Protein AF-A0A3D4B8V2-F1 (afdb_monomer_lite)

Foldseek 3Di:
DDDPVRLLVVLVLVLLLLVLVLVVVLVVLVVCCVVDDCPDPVVVVSVVVNVVSVVVSVVVNVVSLVVSVVVCVVVVHPSDRDDDDPLLVVQQFKAKAFDDLDPDVDVVSVVLCDLLVDDDQDPQLDDDPLLVQLVVPRHRPDGLNRSQSNSCSPPNHDDSVSSVSRSVSCVVSVGIDMDTDD

Secondary structure (DSSP, 8-state):
---HHHHHHHHHHHHHHHHHHHHHHHHHHHHHGGGS-TTSHHHHHHHHHHHHHHHHHHHHHHHHHHHHHHHHHHTT---PPPPPPHHHHHHHTEEEEE-------SHHHHHHHHHHHSS--PPPSS-HHHHHHHHHT-SSSS-HHHHHHHHHHHHS---HHHHHHHHHHHHHTTSEEEEEP-

Radius of gyration: 20.95 Å; chains: 1; bounding box: 64×30×55 Å

Sequence (182 aa):
MASTADIGLRYKEAKLFISEYYQREQRNLNSLQALVDPRSSEARQLNDITKELMKRSSYDQNRVKSHFRRLTRQVSIPAREPKETDQERTADALIPDWVEIVPDSSLSVVRRMRKALGYNQRAATLTGLIAAECKNFCDGQRTILDIQKAVSAEFGSVPVADVIQYFYELEHQGHVRILSKK

pLDDT: mean 86.12, std 13.98, range [41.72, 97.81]

Structure (mmCIF, N/CA/C/O backbone):
data_AF-A0A3D4B8V2-F1
#
_entry.id   AF-A0A3D4B8V2-F1
#
loop_
_atom_site.group_PDB
_atom_site.id
_atom_site.type_symbol
_atom_site.label_atom_id
_atom_site.label_alt_id
_atom_site.label_comp_id
_atom_site.label_asym_id
_atom_site.label_entity_id
_atom_site.label_seq_id
_atom_site.pdbx_PDB_ins_code
_atom_site.Cartn_x
_atom_site.Cartn_y
_atom_site.Cartn_z
_atom_site.occupancy
_atom_site.B_iso_or_equiv
_atom_site.auth_seq_id
_atom_site.auth_comp_id
_atom_site.auth_asym_id
_atom_site.auth_atom_id
_atom_site.pdbx_PDB_model_num
ATOM 1 N N . MET A 1 1 ? -15.254 -8.340 24.640 1.00 56.97 1 MET A N 1
ATOM 2 C CA . MET A 1 1 ? -15.919 -7.875 23.399 1.00 56.97 1 MET A CA 1
ATOM 3 C C . MET A 1 1 ? -14.959 -6.933 22.688 1.00 56.97 1 MET A C 1
ATOM 5 O O . MET A 1 1 ? -14.264 -6.212 23.391 1.00 56.97 1 MET A O 1
ATOM 9 N N . ALA A 1 2 ? -14.870 -6.965 21.355 1.00 61.75 2 ALA A N 1
ATOM 10 C CA . ALA A 1 2 ? -14.003 -6.045 20.609 1.00 61.75 2 ALA A CA 1
ATOM 11 C C . ALA A 1 2 ? -14.496 -4.598 20.773 1.00 61.75 2 ALA A C 1
ATOM 13 O O . ALA A 1 2 ? -15.703 -4.354 20.706 1.00 61.75 2 ALA A O 1
ATOM 14 N N . SER A 1 3 ? -13.585 -3.653 21.006 1.00 70.81 3 SER A N 1
ATOM 15 C CA . SER A 1 3 ? -13.934 -2.237 21.139 1.00 70.81 3 SER A CA 1
ATOM 16 C C . SER A 1 3 ? -14.266 -1.612 19.775 1.00 70.81 3 SER A C 1
ATOM 18 O O . SER A 1 3 ? -13.903 -2.141 18.721 1.00 70.81 3 SER A O 1
ATOM 20 N N . THR A 1 4 ? -14.921 -0.445 19.766 1.00 71.94 4 THR A N 1
ATOM 21 C CA . THR A 1 4 ? -15.136 0.358 18.544 1.00 71.94 4 THR A CA 1
ATOM 22 C C . THR A 1 4 ? -13.837 0.605 17.774 1.00 71.94 4 THR A C 1
ATOM 24 O O . THR A 1 4 ? -13.829 0.550 16.543 1.00 71.94 4 THR A O 1
ATOM 27 N N . ALA A 1 5 ? -12.747 0.871 18.501 1.00 71.81 5 ALA A N 1
ATOM 28 C CA . ALA A 1 5 ? -11.433 1.127 17.924 1.00 71.81 5 ALA A CA 1
ATOM 29 C C . ALA A 1 5 ? -10.884 -0.121 17.218 1.00 71.81 5 ALA A C 1
ATOM 31 O O . ALA A 1 5 ? -10.422 -0.016 16.083 1.00 71.81 5 ALA A O 1
ATOM 32 N N . ASP A 1 6 ? -11.041 -1.300 17.827 1.00 83.19 6 ASP A N 1
ATOM 33 C CA . ASP A 1 6 ? -10.604 -2.569 17.234 1.00 83.19 6 ASP A CA 1
ATOM 34 C 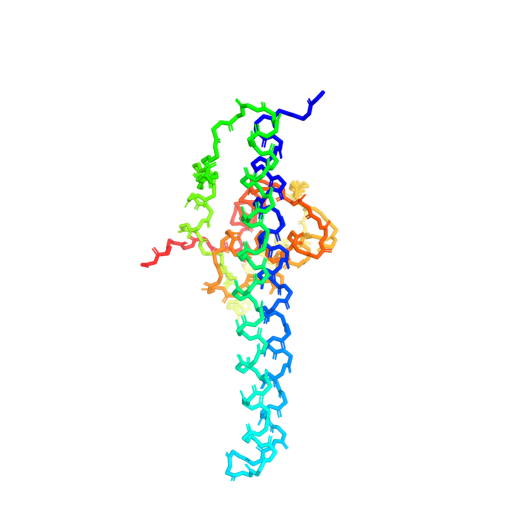C . ASP A 1 6 ? -11.370 -2.872 15.945 1.00 83.19 6 ASP A C 1
ATOM 36 O O . ASP A 1 6 ? -10.773 -3.202 14.923 1.00 83.19 6 ASP A O 1
ATOM 40 N N . ILE A 1 7 ? -12.697 -2.710 15.952 1.00 85.62 7 ILE A N 1
ATOM 41 C CA . ILE A 1 7 ? -13.531 -2.968 14.768 1.00 85.62 7 ILE A CA 1
ATOM 42 C C . ILE A 1 7 ? -13.173 -2.004 13.629 1.00 85.62 7 ILE A C 1
ATOM 44 O O . ILE A 1 7 ? -13.084 -2.414 12.470 1.00 85.62 7 ILE A O 1
ATOM 48 N N . GLY A 1 8 ? -12.952 -0.727 13.951 1.00 87.50 8 GLY A N 1
ATOM 49 C CA . GLY A 1 8 ? -12.523 0.277 12.982 1.00 87.50 8 GLY A CA 1
ATOM 50 C C . GLY A 1 8 ? -11.152 -0.034 12.379 1.00 87.50 8 GLY A C 1
ATOM 51 O O . GLY A 1 8 ? -10.995 0.015 11.158 1.00 87.50 8 GLY A O 1
ATOM 52 N N . LEU A 1 9 ? -10.178 -0.406 13.213 1.00 86.06 9 LEU A N 1
ATOM 53 C CA . LEU A 1 9 ? -8.837 -0.779 12.767 1.00 86.06 9 LEU A CA 1
ATOM 54 C C . LEU A 1 9 ? -8.878 -1.996 11.835 1.00 86.06 9 LEU A C 1
ATOM 56 O O . LEU A 1 9 ? -8.387 -1.920 10.711 1.00 86.06 9 LEU A O 1
ATOM 60 N N . ARG A 1 10 ? -9.559 -3.075 12.243 1.00 89.19 10 ARG A N 1
ATOM 61 C CA . ARG A 1 10 ? -9.704 -4.291 11.422 1.00 89.19 10 ARG A CA 1
ATOM 62 C C . ARG A 1 10 ? -10.414 -4.027 10.096 1.00 89.19 10 ARG A C 1
ATOM 64 O O . ARG A 1 10 ? -10.078 -4.634 9.083 1.00 89.19 10 ARG A O 1
ATOM 71 N N . TYR A 1 11 ? -11.380 -3.110 10.077 1.00 92.31 11 TYR A N 1
ATOM 72 C CA . TYR A 1 11 ? -12.027 -2.685 8.838 1.00 92.31 11 TYR A CA 1
ATOM 73 C C . TYR A 1 11 ? -11.054 -1.972 7.889 1.00 92.31 11 TYR A C 1
ATOM 75 O O . TYR A 1 11 ? -11.051 -2.269 6.693 1.00 92.31 11 TYR A O 1
ATOM 83 N N . LYS A 1 12 ? -10.210 -1.067 8.404 1.00 91.12 12 LYS A N 1
ATOM 84 C CA . LYS A 1 12 ? -9.174 -0.401 7.599 1.00 91.12 12 LYS A CA 1
ATOM 85 C C . LYS A 1 12 ? -8.153 -1.394 7.050 1.00 91.12 12 LYS A C 1
ATOM 87 O O . LYS A 1 12 ? -7.865 -1.339 5.858 1.00 91.12 12 LYS A O 1
ATOM 92 N N . GLU A 1 13 ? -7.689 -2.332 7.875 1.00 90.50 13 GLU A N 1
ATOM 93 C CA . GLU A 1 13 ? -6.781 -3.410 7.455 1.00 90.50 13 GLU A CA 1
ATOM 94 C C . GLU A 1 13 ? -7.398 -4.268 6.343 1.00 90.50 13 GLU A C 1
ATOM 96 O O . GLU A 1 13 ? -6.783 -4.474 5.301 1.00 90.50 13 GLU A O 1
ATOM 101 N N . ALA A 1 14 ? -8.653 -4.701 6.503 1.00 93.31 14 ALA A N 1
ATOM 102 C CA . ALA A 1 14 ? -9.336 -5.502 5.489 1.00 93.31 14 ALA A CA 1
ATOM 103 C C . ALA A 1 14 ? -9.464 -4.759 4.148 1.00 93.31 14 ALA A C 1
ATOM 105 O O . ALA A 1 14 ? -9.236 -5.340 3.087 1.00 93.31 14 ALA A O 1
ATOM 106 N N . LYS A 1 15 ? -9.806 -3.464 4.181 1.00 93.81 15 LYS A N 1
ATOM 107 C CA . LYS A 1 15 ? -9.869 -2.642 2.964 1.00 93.81 15 LYS A CA 1
ATOM 108 C C . LYS A 1 15 ? -8.510 -2.492 2.299 1.00 93.81 15 LYS A C 1
ATOM 110 O O . LYS A 1 15 ? -8.451 -2.549 1.070 1.00 93.81 15 LYS A O 1
ATOM 115 N N . LEU A 1 16 ? -7.462 -2.295 3.097 1.00 92.44 16 LEU A N 1
ATOM 116 C CA . LEU A 1 16 ? -6.091 -2.196 2.622 1.00 92.44 16 LEU A CA 1
ATOM 117 C C . LEU A 1 16 ? -5.673 -3.483 1.905 1.00 92.44 16 LEU A C 1
ATOM 119 O O . LEU A 1 16 ? -5.314 -3.424 0.736 1.00 92.44 16 LEU A O 1
ATOM 123 N N . PHE A 1 17 ? -5.804 -4.641 2.553 1.00 92.69 17 PHE A N 1
ATOM 124 C CA . PHE A 1 17 ? -5.370 -5.920 1.978 1.00 92.69 17 PHE A CA 1
ATOM 125 C C . PHE A 1 17 ? -6.094 -6.255 0.677 1.00 92.69 17 PHE A C 1
ATOM 127 O O . PHE A 1 17 ? -5.469 -6.702 -0.281 1.00 92.69 17 PHE A O 1
ATOM 134 N N . ILE A 1 18 ? -7.401 -5.984 0.607 1.00 94.19 18 ILE A N 1
ATOM 135 C CA . ILE A 1 18 ? -8.160 -6.153 -0.636 1.00 94.19 18 ILE A CA 1
ATOM 136 C C . ILE A 1 18 ? -7.648 -5.192 -1.711 1.00 94.19 18 ILE A C 1
ATOM 138 O O . ILE A 1 18 ? -7.433 -5.610 -2.844 1.00 94.19 18 ILE A O 1
ATOM 142 N N . SER A 1 19 ? -7.443 -3.914 -1.376 1.00 92.75 19 SER A N 1
ATOM 143 C CA . SER A 1 19 ? -6.936 -2.924 -2.332 1.00 92.75 19 SER A CA 1
ATOM 144 C C . SER A 1 19 ? -5.577 -3.335 -2.899 1.00 92.75 19 SER A C 1
ATOM 146 O O . SER A 1 19 ? -5.427 -3.396 -4.118 1.00 92.75 19 SER A O 1
ATOM 148 N N . GLU A 1 20 ? -4.618 -3.679 -2.038 1.00 90.69 20 GLU A N 1
ATOM 149 C CA . GLU A 1 20 ? -3.265 -4.068 -2.449 1.00 90.69 20 GLU A CA 1
ATOM 150 C C . GLU A 1 20 ? -3.251 -5.370 -3.250 1.00 90.69 20 GLU A C 1
ATOM 152 O O . GLU A 1 20 ? -2.544 -5.461 -4.252 1.00 90.69 20 GLU A O 1
ATOM 157 N N . TYR A 1 21 ? -4.082 -6.355 -2.886 1.00 92.69 21 TYR A N 1
ATOM 158 C CA . TYR A 1 21 ? -4.245 -7.576 -3.677 1.00 92.69 21 TYR A CA 1
ATOM 159 C C . TYR A 1 21 ? -4.637 -7.254 -5.126 1.00 92.69 21 TYR A C 1
ATOM 161 O O . TYR A 1 21 ? -3.972 -7.697 -6.064 1.00 92.69 21 TYR A O 1
ATOM 169 N N . TYR A 1 22 ? -5.682 -6.442 -5.309 1.00 95.06 22 TYR A N 1
ATOM 170 C CA . TYR A 1 22 ? -6.176 -6.084 -6.637 1.00 95.06 22 TYR A CA 1
ATOM 171 C C . TYR A 1 22 ? -5.190 -5.203 -7.416 1.00 95.06 22 TYR A C 1
ATOM 173 O O . TYR A 1 22 ? -5.025 -5.398 -8.619 1.00 95.06 22 TYR A O 1
ATOM 181 N N . GLN A 1 23 ? -4.502 -4.271 -6.751 1.00 91.50 23 GLN A N 1
ATOM 182 C CA . GLN A 1 23 ? -3.462 -3.458 -7.387 1.00 91.50 23 GLN A CA 1
ATOM 183 C C . GLN A 1 23 ? -2.263 -4.302 -7.828 1.00 91.50 23 GLN A C 1
ATOM 185 O O . GLN A 1 23 ? -1.754 -4.118 -8.934 1.00 91.50 23 GLN A O 1
ATOM 190 N N . ARG A 1 24 ? -1.811 -5.246 -6.994 1.00 90.06 24 ARG A N 1
ATOM 191 C CA . ARG A 1 24 ? -0.722 -6.164 -7.344 1.00 90.06 24 ARG A CA 1
ATOM 192 C C . ARG A 1 24 ? -1.101 -7.029 -8.537 1.00 90.06 24 ARG A C 1
ATOM 194 O O . ARG A 1 24 ? -0.323 -7.125 -9.479 1.00 90.06 24 ARG A O 1
ATOM 201 N N . GLU A 1 25 ? -2.303 -7.593 -8.526 1.00 94.00 25 GLU A N 1
ATOM 202 C CA . GLU A 1 25 ? -2.784 -8.412 -9.636 1.00 94.00 25 GLU A CA 1
ATOM 203 C C . GLU A 1 25 ? -2.915 -7.597 -10.930 1.00 94.00 25 GLU A C 1
ATOM 205 O O . GLU A 1 25 ? -2.487 -8.041 -11.993 1.00 94.00 25 GLU A O 1
ATOM 210 N N . GLN A 1 26 ? -3.390 -6.352 -10.845 1.00 94.00 26 GLN A N 1
ATOM 211 C CA . GLN A 1 26 ? -3.409 -5.443 -11.989 1.00 94.00 26 GLN A CA 1
ATOM 212 C C . GLN A 1 26 ? -1.998 -5.178 -12.536 1.00 94.00 26 GLN A C 1
ATOM 214 O O . GLN A 1 26 ? -1.805 -5.209 -13.750 1.00 94.00 26 GLN A O 1
ATOM 219 N N . ARG A 1 27 ? -1.003 -4.931 -11.672 1.00 90.88 27 ARG A N 1
ATOM 220 C CA . ARG A 1 27 ? 0.397 -4.753 -12.100 1.00 90.88 27 ARG A CA 1
ATOM 221 C C . ARG A 1 27 ? 0.939 -6.006 -12.789 1.00 90.88 27 ARG A C 1
ATOM 223 O O . ARG A 1 27 ? 1.572 -5.882 -13.836 1.00 90.88 27 ARG A O 1
ATOM 230 N N . ASN A 1 28 ? 0.641 -7.190 -12.254 1.00 91.62 28 ASN A N 1
ATOM 231 C CA . ASN A 1 28 ? 1.043 -8.465 -12.848 1.00 91.62 28 ASN A CA 1
ATOM 232 C C . ASN A 1 28 ? 0.454 -8.627 -14.257 1.00 91.62 28 ASN A C 1
ATOM 234 O O . ASN A 1 28 ? 1.193 -8.889 -15.204 1.00 91.62 28 ASN A O 1
ATOM 238 N N . LEU A 1 29 ? -0.848 -8.381 -14.428 1.00 93.12 29 LEU A N 1
ATOM 239 C CA . LEU A 1 29 ? -1.502 -8.440 -15.740 1.00 93.12 29 LEU A CA 1
ATOM 240 C C . LEU A 1 29 ? -0.965 -7.380 -16.707 1.00 93.12 29 LEU A C 1
ATOM 242 O O . LEU A 1 29 ? -0.713 -7.678 -17.871 1.00 93.12 29 LEU A O 1
ATOM 246 N N . ASN A 1 30 ? -0.739 -6.154 -16.233 1.00 90.06 30 ASN A N 1
ATOM 247 C CA . ASN A 1 30 ? -0.185 -5.086 -17.062 1.00 90.06 30 ASN A CA 1
ATOM 248 C C . ASN A 1 30 ? 1.241 -5.405 -17.530 1.00 90.06 30 ASN A C 1
ATOM 250 O O . ASN A 1 30 ? 1.609 -5.011 -18.631 1.00 90.06 30 ASN A O 1
ATOM 254 N N . SER A 1 31 ? 2.031 -6.158 -16.758 1.00 91.94 31 SER A N 1
ATOM 255 C CA . SER A 1 31 ? 3.372 -6.573 -17.194 1.00 91.94 31 SER A CA 1
ATOM 256 C C . SER A 1 31 ? 3.339 -7.474 -18.436 1.00 91.94 31 SER A C 1
ATOM 258 O O . SER A 1 31 ? 4.234 -7.399 -19.276 1.00 91.94 31 SER A O 1
ATOM 260 N N . LEU A 1 32 ? 2.263 -8.251 -18.616 1.00 93.12 32 LEU A N 1
ATOM 261 C CA . LEU A 1 32 ? 2.061 -9.081 -19.805 1.00 93.12 32 LEU A CA 1
ATOM 262 C C . LEU A 1 32 ? 1.801 -8.250 -21.065 1.00 93.12 32 LEU A C 1
ATOM 264 O O . LEU A 1 32 ? 2.035 -8.747 -22.163 1.00 93.12 32 LEU A O 1
ATOM 268 N N . GLN A 1 33 ? 1.374 -6.986 -20.938 1.00 89.19 33 GLN A N 1
ATOM 269 C CA . GLN A 1 33 ? 1.147 -6.109 -22.094 1.00 89.19 33 GLN A CA 1
ATOM 270 C C . GLN A 1 33 ? 2.422 -5.895 -22.918 1.00 89.19 33 GLN A C 1
ATOM 272 O O . GLN A 1 33 ? 2.330 -5.676 -24.120 1.00 89.19 33 GLN A O 1
ATOM 277 N N . ALA A 1 34 ? 3.605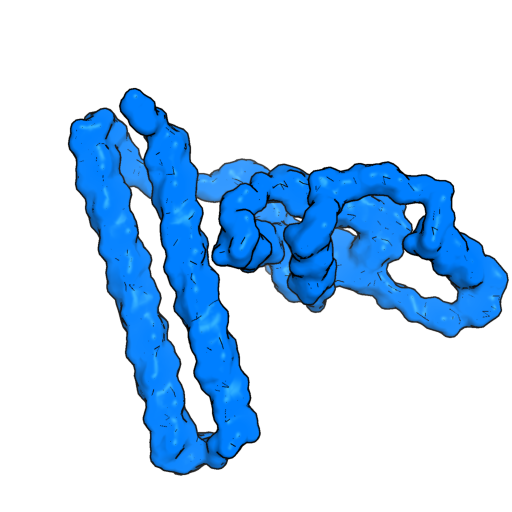 -6.011 -22.305 1.00 90.69 34 ALA A N 1
ATOM 278 C CA . ALA A 1 34 ? 4.883 -5.918 -23.009 1.00 90.69 34 ALA A CA 1
ATOM 279 C C . ALA A 1 34 ? 5.135 -7.086 -23.987 1.00 90.69 34 ALA A C 1
ATOM 281 O O . ALA A 1 34 ? 6.023 -6.988 -24.831 1.00 90.69 34 ALA A O 1
ATOM 282 N N . LEU A 1 35 ? 4.380 -8.185 -23.874 1.00 93.19 35 LEU A N 1
ATOM 283 C CA . LEU A 1 35 ? 4.571 -9.414 -24.650 1.00 93.19 35 LEU A CA 1
ATOM 284 C C . LEU A 1 35 ? 3.569 -9.581 -25.803 1.00 93.19 35 LEU A C 1
ATOM 286 O O . LEU A 1 35 ? 3.702 -10.518 -26.587 1.00 93.19 35 LEU A O 1
ATOM 290 N N . VAL A 1 36 ? 2.559 -8.714 -25.909 1.00 93.94 36 VAL A N 1
ATOM 291 C CA . VAL A 1 36 ? 1.476 -8.825 -26.899 1.00 93.94 36 VAL A CA 1
ATOM 292 C C . VAL A 1 36 ? 1.422 -7.603 -27.808 1.00 93.94 36 VAL A C 1
ATOM 294 O O . VAL A 1 36 ? 1.590 -6.473 -27.356 1.00 93.94 36 VAL A O 1
ATOM 297 N N . ASP A 1 37 ? 1.135 -7.818 -29.097 1.00 94.62 37 ASP A N 1
ATOM 298 C CA . ASP A 1 37 ? 0.864 -6.717 -30.028 1.00 94.62 37 ASP A CA 1
ATOM 299 C C . ASP A 1 37 ? -0.376 -5.939 -29.540 1.00 94.62 37 ASP A C 1
ATOM 301 O O . ASP A 1 37 ? -1.449 -6.541 -29.413 1.00 94.62 37 ASP A O 1
ATOM 305 N N . PRO A 1 38 ? -0.286 -4.616 -29.302 1.00 92.56 38 PRO A N 1
ATOM 306 C CA . PRO A 1 38 ? -1.404 -3.798 -28.830 1.00 92.56 38 PRO A CA 1
ATOM 307 C C . PRO A 1 38 ? -2.675 -3.862 -29.691 1.00 92.56 38 PRO A C 1
ATOM 309 O O . PRO A 1 38 ? -3.762 -3.550 -29.202 1.00 92.56 38 PRO A O 1
ATOM 312 N N . ARG A 1 39 ? -2.566 -4.234 -30.973 1.00 93.88 39 ARG A N 1
ATOM 313 C CA . ARG A 1 39 ? -3.698 -4.328 -31.914 1.00 93.88 39 ARG A CA 1
ATOM 314 C C . ARG A 1 39 ? -4.324 -5.724 -31.981 1.00 93.88 39 ARG A C 1
ATOM 316 O O . ARG A 1 39 ? -5.351 -5.907 -32.639 1.00 93.88 39 ARG A O 1
ATOM 323 N N . SER A 1 40 ? -3.724 -6.700 -31.310 1.00 95.88 40 SER A N 1
ATOM 324 C CA . SER A 1 40 ? -4.142 -8.100 -31.346 1.00 95.88 40 SER A CA 1
ATOM 325 C C . SER A 1 40 ? -5.462 -8.365 -30.603 1.00 95.88 40 SER A C 1
ATOM 327 O O . SER A 1 40 ? -6.003 -7.525 -29.871 1.00 95.88 40 SER A O 1
ATOM 329 N N . SER A 1 41 ? -6.040 -9.546 -30.822 1.00 95.44 41 SER A N 1
ATOM 330 C CA . SER A 1 41 ? -7.157 -10.065 -30.016 1.00 95.44 41 SER A CA 1
ATOM 331 C C . SER A 1 41 ? -6.742 -10.317 -28.567 1.00 95.44 41 SER A C 1
ATOM 333 O O . SER A 1 41 ? -7.511 -10.055 -27.648 1.00 95.44 41 SER A O 1
A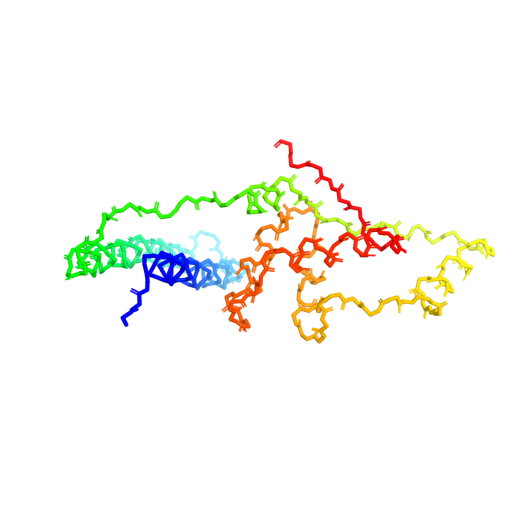TOM 335 N N . GLU A 1 42 ? -5.510 -10.761 -28.370 1.00 94.81 42 GLU A N 1
ATOM 336 C CA . GLU A 1 42 ? -4.899 -11.127 -27.101 1.00 94.81 42 GLU A CA 1
ATOM 337 C C . GLU A 1 42 ? -4.755 -9.892 -26.205 1.00 94.81 42 GLU A C 1
ATOM 339 O O . GLU A 1 42 ? -5.151 -9.917 -25.040 1.00 94.81 42 GLU A O 1
ATOM 344 N N . ALA A 1 43 ? -4.295 -8.765 -26.762 1.00 94.19 43 ALA A N 1
ATOM 345 C CA . ALA A 1 43 ? -4.234 -7.492 -26.042 1.00 94.19 43 ALA A CA 1
ATOM 346 C C . ALA A 1 43 ? -5.626 -6.985 -25.625 1.00 94.19 43 ALA A C 1
ATOM 348 O O . ALA A 1 43 ? -5.795 -6.439 -24.532 1.00 94.19 43 ALA A O 1
ATOM 349 N N . ARG A 1 44 ? -6.653 -7.185 -26.465 1.00 94.62 44 ARG A N 1
ATOM 350 C CA . ARG A 1 44 ? -8.045 -6.856 -26.110 1.00 94.62 44 ARG A CA 1
ATOM 351 C C . ARG A 1 44 ? -8.555 -7.738 -24.972 1.00 94.62 44 ARG A C 1
ATOM 353 O O . ARG A 1 44 ? -9.086 -7.207 -24.001 1.00 94.62 44 ARG A O 1
ATOM 360 N N . GLN A 1 45 ? -8.322 -9.045 -25.054 1.00 95.31 45 GLN A N 1
ATOM 361 C CA . GLN A 1 45 ? -8.701 -9.992 -24.010 1.00 95.31 45 GLN A CA 1
ATOM 362 C C . GLN A 1 45 ? -8.019 -9.667 -22.674 1.00 95.31 45 GLN A C 1
ATOM 364 O O . GLN A 1 45 ? -8.691 -9.620 -21.645 1.00 95.31 45 GLN A O 1
ATOM 369 N N . LEU A 1 46 ? -6.715 -9.374 -22.682 1.00 94.62 46 LEU A N 1
ATOM 370 C CA . LEU A 1 46 ? -5.975 -8.974 -21.484 1.00 94.62 46 LEU A CA 1
ATOM 371 C C . LEU A 1 46 ? -6.566 -7.706 -20.851 1.00 94.62 46 LEU A C 1
ATOM 373 O O . LEU A 1 46 ? -6.779 -7.654 -19.641 1.00 94.62 46 LEU A O 1
ATOM 377 N N . ASN A 1 47 ? -6.903 -6.703 -21.665 1.00 92.88 47 ASN A N 1
ATOM 378 C CA . ASN A 1 47 ? -7.554 -5.485 -21.181 1.00 92.88 47 ASN A CA 1
ATOM 379 C C . ASN A 1 47 ? -8.931 -5.753 -20.560 1.00 92.88 47 ASN A C 1
ATOM 381 O O . ASN A 1 47 ? -9.290 -5.114 -19.568 1.00 92.88 47 ASN A O 1
ATOM 385 N N . ASP A 1 48 ? -9.709 -6.676 -21.121 1.00 95.12 48 ASP A N 1
ATOM 386 C CA . ASP A 1 48 ? -11.021 -7.026 -20.579 1.00 95.12 48 ASP A CA 1
ATOM 387 C C . ASP A 1 48 ? -10.909 -7.786 -19.251 1.00 95.12 48 ASP A C 1
ATOM 389 O O . ASP A 1 48 ? -11.651 -7.466 -18.318 1.00 95.12 48 ASP A O 1
ATOM 393 N N . ILE A 1 49 ? -9.919 -8.676 -19.109 1.00 95.38 49 ILE A N 1
ATOM 394 C CA . ILE A 1 49 ? -9.584 -9.325 -17.831 1.00 95.38 49 ILE A CA 1
ATOM 395 C C . ILE A 1 49 ? -9.220 -8.268 -16.781 1.00 95.38 49 ILE A C 1
ATOM 397 O O . ILE A 1 49 ? -9.790 -8.262 -15.687 1.00 95.38 49 ILE A O 1
ATOM 401 N N . THR A 1 50 ? -8.336 -7.321 -17.112 1.00 93.62 50 THR A N 1
ATOM 402 C CA . THR A 1 50 ? -7.948 -6.241 -16.190 1.00 93.62 50 THR A CA 1
ATOM 403 C C . THR A 1 50 ? -9.147 -5.375 -15.788 1.00 93.62 50 THR A C 1
ATOM 405 O O . THR A 1 50 ? -9.295 -5.013 -14.619 1.00 93.62 50 THR A O 1
ATOM 408 N N . LYS A 1 51 ? -10.058 -5.060 -16.717 1.00 93.50 51 LYS A N 1
ATOM 409 C CA . LYS A 1 51 ? -11.296 -4.325 -16.395 1.00 93.50 51 LYS A CA 1
ATOM 410 C C . LYS A 1 51 ? -12.214 -5.125 -15.475 1.00 93.50 51 LYS A C 1
ATOM 412 O O . LYS A 1 51 ? -12.806 -4.548 -14.561 1.00 93.50 51 LYS A O 1
ATOM 417 N N . GLU A 1 52 ? -12.374 -6.424 -15.715 1.00 95.81 52 GLU A N 1
ATOM 418 C CA . GLU A 1 52 ? -13.192 -7.287 -14.863 1.00 95.81 52 GLU A CA 1
ATOM 419 C C . GLU A 1 52 ? -12.619 -7.372 -13.445 1.00 95.81 52 GLU A C 1
ATOM 421 O O . GLU A 1 52 ? -13.359 -7.204 -12.473 1.00 95.81 52 GLU A O 1
ATOM 426 N N . LEU A 1 53 ? -11.301 -7.531 -13.324 1.00 95.75 53 LEU A N 1
ATOM 427 C CA . LEU A 1 53 ? -10.586 -7.515 -12.052 1.00 95.75 53 LEU A CA 1
ATOM 428 C C . LEU A 1 53 ? -10.902 -6.239 -11.247 1.00 95.75 53 LEU A C 1
ATOM 430 O O . LEU A 1 53 ? -11.267 -6.312 -10.073 1.00 95.75 53 LEU A O 1
ATOM 434 N N . MET A 1 54 ? -10.867 -5.067 -11.888 1.00 93.06 54 MET A N 1
ATOM 435 C CA . MET A 1 54 ? -11.174 -3.797 -11.217 1.00 93.06 54 MET A CA 1
ATOM 436 C C . MET A 1 54 ? -12.654 -3.647 -10.834 1.00 93.06 54 MET A C 1
ATOM 438 O O . MET A 1 54 ? -12.977 -3.057 -9.796 1.00 93.06 54 MET A O 1
ATOM 442 N N . LYS A 1 55 ? -13.576 -4.226 -11.614 1.00 94.19 55 LYS A N 1
ATOM 443 C CA . LYS A 1 55 ? -14.994 -4.314 -11.220 1.00 94.19 55 LYS A CA 1
ATOM 444 C C . LYS A 1 55 ? -15.164 -5.180 -9.968 1.00 94.19 55 LYS A C 1
ATOM 446 O O . LYS A 1 55 ? -15.897 -4.790 -9.057 1.00 94.19 55 LYS A O 1
ATOM 451 N N . ARG A 1 56 ? -14.460 -6.315 -9.890 1.00 95.50 56 ARG A N 1
ATOM 452 C CA . ARG A 1 56 ? -14.475 -7.207 -8.717 1.00 95.50 56 ARG A CA 1
ATOM 453 C C . ARG A 1 56 ? -13.893 -6.533 -7.472 1.00 95.50 56 ARG A C 1
ATOM 455 O O . ARG A 1 56 ? -14.502 -6.631 -6.410 1.00 95.50 56 ARG A O 1
ATOM 462 N N . SER A 1 57 ? -12.830 -5.739 -7.619 1.00 95.00 57 SER A N 1
ATOM 463 C CA . SER A 1 57 ? -12.287 -4.909 -6.530 1.00 95.00 57 SER A CA 1
ATOM 464 C C . SER A 1 57 ? -13.356 -4.023 -5.886 1.00 95.00 57 SER A C 1
ATOM 466 O O . SER A 1 57 ? -13.566 -4.054 -4.671 1.00 95.00 57 SER A O 1
ATOM 468 N N . SER A 1 58 ? -14.123 -3.305 -6.710 1.00 93.38 58 SER A N 1
ATOM 469 C CA . SER A 1 58 ? -15.210 -2.443 -6.228 1.00 93.38 58 SER A CA 1
ATOM 470 C C . SER A 1 58 ? -16.309 -3.236 -5.507 1.00 93.38 58 SER A C 1
ATOM 472 O O . SER A 1 58 ? -16.847 -2.793 -4.488 1.00 93.38 58 SER A O 1
ATOM 474 N N . TYR A 1 59 ? -16.645 -4.421 -6.018 1.00 95.88 59 TYR A N 1
ATOM 475 C CA . TYR A 1 59 ? -17.631 -5.309 -5.407 1.00 95.88 59 TYR A CA 1
ATOM 476 C C . TYR A 1 59 ? -17.182 -5.808 -4.024 1.00 95.88 59 TYR A C 1
ATOM 478 O O . TYR A 1 59 ? -17.935 -5.687 -3.053 1.00 95.88 59 TYR A O 1
ATOM 486 N N . ASP A 1 60 ? -15.947 -6.290 -3.894 1.00 96.81 60 ASP A N 1
ATOM 487 C CA . ASP A 1 60 ? -15.439 -6.816 -2.624 1.00 96.81 60 ASP A CA 1
ATOM 488 C C . ASP A 1 60 ? -15.229 -5.721 -1.570 1.00 96.81 60 ASP A C 1
ATOM 490 O O . ASP A 1 60 ? -15.573 -5.919 -0.400 1.00 96.81 60 ASP A O 1
ATOM 494 N N . GLN A 1 61 ? -14.794 -4.523 -1.973 1.00 95.56 61 GLN A N 1
ATOM 495 C CA . GLN A 1 61 ? -14.747 -3.353 -1.087 1.00 95.56 61 GLN A CA 1
ATOM 496 C C . GLN A 1 61 ? -16.134 -3.035 -0.498 1.00 95.56 61 GLN A C 1
ATOM 498 O O . GLN A 1 61 ? -16.286 -2.813 0.710 1.00 95.56 61 GLN A O 1
ATOM 503 N N . ASN A 1 62 ? -17.183 -3.085 -1.326 1.00 95.00 62 ASN A N 1
ATOM 504 C CA . ASN A 1 62 ? -18.561 -2.878 -0.876 1.00 95.00 62 ASN A CA 1
ATOM 505 C C . ASN A 1 62 ? -19.064 -4.000 0.042 1.00 95.00 62 ASN A C 1
ATOM 507 O O . ASN A 1 62 ? -19.826 -3.737 0.984 1.00 95.00 62 ASN A O 1
ATOM 511 N N . ARG A 1 63 ? -18.627 -5.245 -0.178 1.00 95.62 63 ARG A N 1
ATOM 512 C CA . ARG A 1 63 ? -18.936 -6.364 0.722 1.00 95.62 63 ARG A CA 1
ATOM 513 C C . ARG A 1 63 ? -18.322 -6.153 2.097 1.00 95.62 63 ARG A C 1
ATOM 515 O O . ARG A 1 63 ? -19.056 -6.241 3.083 1.00 95.62 63 ARG A O 1
ATOM 522 N N . VAL A 1 64 ? -17.039 -5.802 2.182 1.00 95.38 64 VAL A N 1
ATOM 523 C CA . VAL A 1 64 ? -16.372 -5.517 3.465 1.00 95.38 64 VAL A CA 1
AT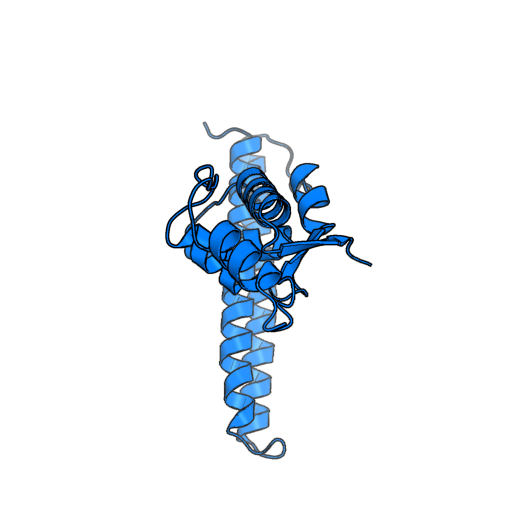OM 524 C C . VAL A 1 64 ? -17.058 -4.373 4.204 1.00 95.38 64 VAL A C 1
ATOM 526 O O . VAL A 1 64 ? -17.401 -4.514 5.380 1.00 95.38 64 VAL A O 1
ATOM 529 N N . LYS A 1 65 ? -17.384 -3.282 3.506 1.00 94.44 65 LYS A N 1
ATOM 530 C CA . LYS A 1 65 ? -18.164 -2.168 4.067 1.00 94.44 65 LYS A CA 1
ATOM 531 C C . LYS A 1 65 ? -19.529 -2.604 4.600 1.00 94.44 65 LYS A C 1
ATOM 533 O O . LYS A 1 65 ? -19.953 -2.169 5.673 1.00 94.44 65 LYS A O 1
ATOM 538 N N . SER A 1 66 ? -20.220 -3.485 3.883 1.00 93.94 66 SER A N 1
ATOM 539 C CA . SER A 1 66 ? -21.509 -4.029 4.320 1.00 93.94 66 SER A CA 1
ATOM 540 C C . SER A 1 66 ? -21.370 -4.914 5.562 1.00 93.94 66 SER A C 1
ATOM 542 O O . SER A 1 66 ? -22.193 -4.819 6.473 1.00 93.94 66 SER A O 1
ATOM 544 N N . HIS A 1 67 ? -20.314 -5.731 5.643 1.00 92.50 67 HIS A N 1
ATOM 545 C CA . HIS A 1 67 ? -20.001 -6.520 6.838 1.00 92.50 67 HIS A CA 1
ATOM 546 C C . HIS A 1 67 ? -19.678 -5.630 8.044 1.00 92.50 67 HIS A C 1
ATOM 548 O O . HIS A 1 67 ? -20.261 -5.838 9.105 1.00 92.50 67 HIS A O 1
ATOM 554 N N . PHE A 1 68 ? -18.852 -4.595 7.875 1.00 92.81 68 PHE A N 1
ATOM 555 C CA . PHE A 1 68 ? -18.549 -3.619 8.927 1.00 92.81 68 PHE A CA 1
ATOM 556 C C . PHE A 1 68 ? -19.815 -2.943 9.474 1.00 92.81 68 PHE A C 1
ATOM 558 O O . PHE A 1 68 ? -20.019 -2.874 10.687 1.00 92.81 68 PHE A O 1
ATOM 565 N N . ARG A 1 69 ? -20.722 -2.506 8.591 1.00 91.94 69 ARG A N 1
ATOM 566 C CA . ARG A 1 69 ? -22.011 -1.909 8.985 1.00 91.94 69 ARG A CA 1
ATOM 567 C C . ARG A 1 69 ? -22.909 -2.877 9.755 1.00 91.94 69 ARG A C 1
ATOM 569 O O . ARG A 1 69 ? -23.610 -2.455 10.668 1.00 91.94 69 ARG A O 1
ATOM 576 N N . ARG A 1 70 ? -22.922 -4.163 9.392 1.00 90.62 70 ARG A N 1
ATOM 577 C CA . ARG A 1 70 ? -23.671 -5.183 10.145 1.00 90.62 70 ARG A CA 1
ATOM 578 C C . ARG A 1 70 ? -23.061 -5.419 11.521 1.00 90.62 70 ARG A C 1
ATOM 580 O O . ARG A 1 70 ? -23.797 -5.424 12.501 1.00 90.62 70 ARG A O 1
ATOM 587 N N . LEU A 1 71 ? -21.739 -5.560 11.586 1.00 89.25 71 LEU A N 1
ATOM 588 C CA . LEU A 1 71 ? -21.025 -5.823 12.830 1.00 89.25 71 LEU A CA 1
ATOM 589 C C . LEU A 1 71 ? -21.212 -4.674 13.827 1.00 89.25 71 LEU A C 1
ATOM 591 O O . LEU A 1 71 ? -21.635 -4.913 14.949 1.00 89.25 71 LEU A O 1
ATOM 595 N N . THR A 1 72 ? -20.999 -3.429 13.393 1.00 89.44 72 THR A N 1
ATOM 596 C CA . THR A 1 72 ? -21.197 -2.223 14.223 1.00 89.44 72 THR A CA 1
ATOM 597 C C . THR A 1 72 ? -22.619 -2.114 14.779 1.00 89.44 72 THR A C 1
ATOM 599 O O . THR A 1 72 ? -22.782 -1.828 15.962 1.00 89.44 72 THR A O 1
ATOM 602 N N . ARG A 1 73 ? -23.647 -2.443 13.982 1.00 88.06 73 ARG A N 1
ATOM 603 C CA . ARG A 1 73 ? -25.042 -2.514 14.459 1.00 88.06 73 ARG A CA 1
ATOM 604 C C . ARG A 1 73 ? -25.251 -3.582 15.533 1.00 88.06 73 ARG A C 1
ATOM 606 O O . ARG A 1 73 ? -25.933 -3.306 16.510 1.00 88.06 73 ARG A O 1
ATOM 613 N N . GLN A 1 74 ? -24.673 -4.775 15.369 1.00 86.88 74 GLN A N 1
ATOM 614 C CA . GLN A 1 74 ? -24.809 -5.868 16.344 1.00 86.88 74 GLN A CA 1
ATOM 615 C C . GLN A 1 74 ? -24.225 -5.504 17.712 1.00 86.88 74 GLN A C 1
ATOM 617 O O . GLN A 1 74 ? -24.775 -5.894 18.735 1.00 86.88 74 GLN A O 1
ATOM 622 N N . VAL A 1 75 ? -23.140 -4.729 17.732 1.00 86.19 75 VAL A N 1
ATOM 623 C CA . VAL A 1 75 ? -22.488 -4.273 18.969 1.00 86.19 75 VAL A CA 1
ATOM 624 C C . VAL A 1 75 ? -22.945 -2.877 19.416 1.00 86.19 75 VAL A C 1
ATOM 626 O O . VAL A 1 75 ? -22.336 -2.294 20.304 1.00 86.19 75 VAL A O 1
ATOM 629 N N . SER A 1 76 ? -24.015 -2.336 18.817 1.00 85.88 76 SER A N 1
ATOM 630 C CA . SER A 1 76 ? -24.591 -1.016 19.138 1.00 85.88 76 SER A CA 1
ATOM 631 C C . SER A 1 76 ? -23.599 0.155 19.060 1.00 85.88 76 SER A C 1
ATOM 633 O O . SER A 1 76 ? -23.715 1.144 19.781 1.00 85.88 76 SER A O 1
ATOM 635 N N . ILE A 1 77 ? -22.626 0.063 18.155 1.00 81.94 77 ILE A N 1
ATOM 636 C CA . ILE A 1 77 ? -21.638 1.110 17.890 1.00 81.94 77 ILE A CA 1
ATOM 637 C C . ILE A 1 77 ? -22.045 1.868 16.615 1.00 81.94 77 ILE A C 1
ATOM 639 O O . ILE A 1 77 ? -22.464 1.241 15.637 1.00 81.94 77 ILE A O 1
ATOM 643 N N . PRO A 1 78 ? -21.911 3.209 16.560 1.00 79.50 78 PRO A N 1
ATOM 644 C CA . PRO A 1 78 ? -22.187 3.966 15.345 1.00 79.50 78 PRO A CA 1
ATOM 645 C C . PRO A 1 78 ? -21.353 3.468 14.160 1.00 79.50 78 PRO A C 1
ATOM 647 O O . PRO A 1 78 ? -20.127 3.396 14.230 1.00 79.50 78 PRO A O 1
ATOM 650 N N . ALA A 1 79 ? -22.016 3.175 13.039 1.00 77.69 79 ALA A N 1
ATOM 651 C CA . ALA A 1 79 ? -21.380 2.722 11.801 1.00 77.69 79 ALA A CA 1
ATOM 652 C C . ALA A 1 79 ? -20.680 3.879 11.060 1.00 77.69 79 ALA A C 1
ATOM 654 O O . ALA A 1 79 ? -21.033 4.223 9.928 1.00 77.69 79 ALA A O 1
ATOM 655 N N . ARG A 1 80 ? -19.700 4.512 11.710 1.00 83.50 80 ARG A N 1
ATOM 656 C CA . ARG A 1 80 ? -18.871 5.564 11.125 1.00 83.50 80 ARG A CA 1
ATOM 657 C C . ARG A 1 80 ? -17.592 4.938 10.596 1.00 83.50 80 ARG A C 1
ATOM 659 O O . ARG A 1 80 ? -16.849 4.324 11.354 1.00 83.50 80 ARG A O 1
ATOM 666 N N . GLU A 1 81 ? -17.338 5.094 9.299 1.00 84.81 81 GLU A N 1
ATOM 667 C CA . GLU A 1 81 ? -16.056 4.664 8.742 1.00 84.81 81 GLU A CA 1
ATOM 668 C C . GLU A 1 81 ? -14.919 5.430 9.439 1.00 84.81 81 GLU A C 1
ATOM 670 O O . GLU A 1 81 ? -15.034 6.652 9.615 1.00 84.81 81 GLU A O 1
ATOM 675 N N . PRO A 1 82 ? -13.849 4.742 9.870 1.00 86.12 82 PRO A N 1
ATOM 676 C CA . PRO A 1 82 ? -12.742 5.402 10.533 1.00 86.12 82 PRO A CA 1
ATOM 677 C C . PRO A 1 82 ? -12.050 6.334 9.544 1.00 86.12 82 PRO A C 1
ATOM 679 O O . PRO A 1 82 ? -11.792 5.968 8.396 1.00 86.12 82 PRO A O 1
ATOM 682 N N . LYS A 1 83 ? -11.776 7.551 10.002 1.00 88.44 83 LYS A N 1
ATOM 683 C CA . LYS A 1 83 ? -11.011 8.529 9.234 1.00 88.44 83 LYS A CA 1
ATOM 684 C C . LYS A 1 83 ? -9.519 8.225 9.326 1.00 88.44 83 LYS A C 1
ATOM 686 O O . LYS A 1 83 ? -9.085 7.413 10.147 1.00 88.44 83 LYS A O 1
ATOM 691 N N . GLU A 1 84 ? -8.754 8.906 8.487 1.00 87.94 84 GLU A N 1
ATOM 692 C CA . GLU A 1 84 ? -7.307 8.947 8.634 1.00 87.94 84 GLU A CA 1
ATOM 693 C C . GLU A 1 84 ? -6.920 9.608 9.959 1.00 87.94 84 GLU A C 1
ATOM 695 O O . GLU A 1 84 ? -7.503 10.620 10.372 1.00 87.94 84 GLU A O 1
ATOM 700 N N . THR A 1 85 ? -5.946 9.011 10.635 1.00 91.12 85 THR A N 1
ATOM 701 C CA . THR A 1 85 ? -5.336 9.572 11.840 1.00 91.12 85 THR A CA 1
ATOM 702 C C . THR A 1 85 ? -4.437 10.754 11.474 1.00 91.12 85 THR A C 1
ATOM 704 O O . THR A 1 85 ? -4.165 11.014 10.300 1.00 91.12 85 THR A O 1
ATOM 707 N N . ASP A 1 86 ? -3.985 11.516 12.469 1.00 92.56 86 ASP A N 1
ATOM 708 C CA . ASP A 1 86 ? -2.997 12.574 12.225 1.00 92.56 86 ASP A CA 1
ATOM 709 C C . ASP A 1 86 ? -1.685 11.991 11.680 1.00 92.56 86 ASP A C 1
ATOM 711 O O . ASP A 1 86 ? -1.132 12.530 10.730 1.00 92.56 86 ASP A O 1
ATOM 715 N N . GLN A 1 87 ? -1.248 10.837 12.197 1.00 91.81 87 GLN A N 1
ATOM 716 C CA . GLN A 1 87 ? -0.037 10.158 11.727 1.00 91.81 87 GLN A CA 1
ATOM 717 C C . GLN A 1 87 ? -0.152 9.686 10.275 1.00 91.81 87 GLN A C 1
ATOM 719 O O . GLN A 1 87 ? 0.800 9.825 9.516 1.00 91.81 87 GLN A O 1
ATOM 724 N N . GLU A 1 88 ? -1.308 9.155 9.868 1.00 94.38 88 GLU A N 1
ATOM 725 C CA . GLU A 1 88 ? -1.531 8.760 8.472 1.00 94.38 88 GLU A CA 1
ATOM 726 C C . GLU A 1 88 ? -1.507 9.970 7.541 1.00 94.38 88 GLU A C 1
ATOM 728 O O . GLU A 1 88 ? -0.869 9.916 6.496 1.00 94.38 88 GLU A O 1
ATOM 733 N N . ARG A 1 89 ? -2.123 11.085 7.949 1.00 95.94 89 ARG A N 1
ATOM 734 C CA . ARG A 1 89 ? -2.063 12.337 7.185 1.00 95.94 89 ARG A CA 1
ATOM 735 C C . ARG A 1 89 ? -0.643 12.885 7.086 1.00 95.94 89 ARG A C 1
ATOM 737 O O . ARG A 1 89 ? -0.253 13.356 6.024 1.00 95.94 89 ARG A O 1
ATOM 744 N N . THR A 1 90 ? 0.141 12.802 8.162 1.00 94.19 90 THR A N 1
ATOM 745 C CA . THR A 1 90 ? 1.565 13.153 8.127 1.00 94.19 90 THR A CA 1
ATOM 746 C C . THR A 1 90 ? 2.322 12.252 7.157 1.00 94.19 90 THR A C 1
ATOM 748 O O . THR A 1 90 ? 3.027 12.765 6.299 1.00 94.19 90 THR A O 1
ATOM 751 N N . ALA A 1 91 ? 2.153 10.932 7.23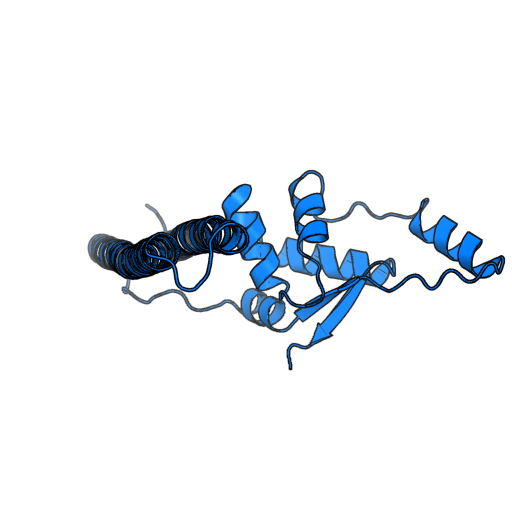6 1.00 96.06 91 ALA A N 1
ATOM 752 C CA . ALA A 1 91 ? 2.827 9.997 6.338 1.00 96.06 91 ALA A CA 1
ATOM 753 C C . ALA A 1 91 ? 2.429 10.180 4.861 1.00 96.06 91 ALA A C 1
ATOM 755 O O . ALA A 1 91 ? 3.279 10.023 3.990 1.00 96.06 91 ALA A O 1
ATOM 756 N N . ASP A 1 92 ? 1.172 10.533 4.566 1.00 97.06 92 ASP A N 1
ATOM 757 C CA . ASP A 1 92 ? 0.718 10.808 3.192 1.00 97.06 92 ASP A CA 1
ATOM 758 C C . ASP A 1 92 ? 1.320 12.100 2.623 1.00 97.06 92 ASP A C 1
ATOM 760 O O . ASP A 1 92 ? 1.431 12.261 1.412 1.00 97.06 92 ASP A O 1
ATOM 764 N N . ALA A 1 93 ? 1.739 13.029 3.482 1.00 97.25 93 ALA A N 1
ATOM 765 C CA . ALA A 1 93 ? 2.356 14.281 3.059 1.00 97.25 93 ALA A CA 1
ATOM 766 C C . ALA A 1 93 ? 3.859 14.153 2.756 1.00 97.25 93 ALA A C 1
ATOM 768 O O . ALA A 1 93 ? 4.450 15.107 2.250 1.00 97.25 93 ALA A O 1
ATOM 769 N N . LEU A 1 94 ? 4.486 13.016 3.071 1.00 97.38 94 LEU A N 1
ATOM 770 C CA . LEU A 1 94 ? 5.935 12.823 3.013 1.00 97.38 94 LEU A CA 1
ATOM 771 C C . LEU A 1 94 ? 6.302 11.788 1.948 1.00 97.38 94 LEU A C 1
ATOM 773 O O . LEU A 1 94 ? 5.762 10.688 1.949 1.00 97.38 94 LEU A O 1
ATOM 777 N N . ILE A 1 95 ? 7.243 12.124 1.069 1.00 97.81 95 ILE A N 1
ATOM 778 C CA . ILE A 1 95 ? 7.760 11.264 -0.002 1.00 97.81 95 ILE A CA 1
ATOM 779 C C . ILE A 1 95 ? 9.258 11.044 0.248 1.00 97.81 95 ILE A C 1
ATOM 781 O O . ILE A 1 95 ? 10.028 12.000 0.120 1.00 97.81 95 ILE A O 1
ATOM 785 N N . PRO A 1 96 ? 9.695 9.832 0.629 1.00 96.50 96 PRO A N 1
ATOM 786 C CA . PRO A 1 96 ? 11.107 9.524 0.763 1.00 96.50 96 PRO A CA 1
ATOM 787 C C . PRO A 1 96 ? 11.731 9.253 -0.612 1.00 96.50 96 PRO A C 1
ATOM 789 O O . PRO A 1 96 ? 11.161 8.558 -1.454 1.00 96.50 96 PRO A O 1
ATOM 792 N N . ASP A 1 97 ? 12.926 9.794 -0.821 1.00 95.19 97 ASP A N 1
ATOM 793 C CA . ASP A 1 97 ? 13.712 9.620 -2.039 1.00 95.19 97 ASP A CA 1
ATOM 794 C C . ASP A 1 97 ? 15.179 9.335 -1.700 1.00 95.19 97 ASP A C 1
ATOM 796 O O . ASP A 1 97 ? 15.734 9.911 -0.758 1.00 95.19 97 ASP A O 1
ATOM 800 N N . TRP A 1 98 ? 15.828 8.461 -2.464 1.00 91.06 98 TRP A N 1
ATOM 801 C CA . TRP A 1 98 ? 17.240 8.164 -2.244 1.00 91.06 98 TRP A CA 1
ATOM 802 C C . TRP A 1 98 ? 18.095 9.393 -2.534 1.00 91.06 98 TRP A C 1
ATOM 804 O O . TRP A 1 98 ? 17.923 10.086 -3.538 1.00 91.06 98 TRP A O 1
ATOM 814 N N . VAL A 1 99 ? 19.061 9.661 -1.658 1.00 87.69 99 VAL A N 1
ATOM 815 C CA . VAL A 1 99 ? 20.064 10.682 -1.956 1.00 87.69 99 VAL A CA 1
ATOM 816 C C . VAL A 1 99 ? 20.986 10.131 -3.038 1.00 87.69 99 VAL A C 1
ATOM 818 O O . VAL A 1 99 ? 21.677 9.134 -2.827 1.00 87.69 99 VAL A O 1
ATOM 821 N N . GLU A 1 100 ? 21.009 10.789 -4.196 1.00 75.25 100 GLU A N 1
ATOM 822 C CA . GLU A 1 100 ? 21.932 10.456 -5.277 1.00 75.25 100 GLU A CA 1
ATOM 823 C C . GLU A 1 100 ? 23.378 10.621 -4.790 1.00 75.25 100 GLU A C 1
ATOM 825 O O . GLU A 1 100 ? 23.835 11.717 -4.447 1.00 75.25 100 GLU A O 1
ATOM 830 N N . ILE A 1 101 ? 24.114 9.510 -4.730 1.00 62.66 101 ILE A N 1
ATOM 831 C CA . ILE A 1 101 ? 25.539 9.531 -4.418 1.00 62.66 101 ILE A CA 1
ATOM 832 C C . ILE A 1 101 ? 26.270 9.847 -5.717 1.00 62.66 101 ILE A C 1
ATOM 834 O O . ILE A 1 101 ? 26.591 8.947 -6.490 1.00 62.66 101 ILE A O 1
ATOM 838 N N . VAL A 1 102 ? 26.553 11.126 -5.953 1.00 56.56 102 VAL A N 1
ATOM 839 C CA . VAL A 1 102 ? 27.486 11.521 -7.013 1.00 56.56 102 VAL A CA 1
ATOM 840 C C . VAL A 1 102 ? 28.859 10.932 -6.653 1.00 56.56 102 VAL A C 1
ATOM 842 O O . VAL A 1 102 ? 29.386 11.267 -5.583 1.00 56.56 102 VAL A O 1
ATOM 845 N N . PRO A 1 103 ? 29.449 10.045 -7.480 1.00 48.97 103 PRO A N 1
ATOM 846 C CA . PRO A 1 103 ? 30.767 9.498 -7.215 1.00 48.97 103 PRO A CA 1
ATOM 847 C C . PRO A 1 103 ? 31.807 10.587 -7.478 1.00 48.97 103 PRO A C 1
ATOM 849 O O . PRO A 1 103 ? 32.355 10.714 -8.565 1.00 48.97 103 PRO A O 1
ATOM 852 N N . ASP A 1 104 ? 32.063 11.405 -6.466 1.00 49.66 104 ASP A N 1
ATOM 853 C CA . ASP A 1 104 ? 33.257 12.234 -6.410 1.00 49.66 104 ASP A CA 1
ATOM 854 C C . ASP A 1 104 ? 34.377 11.385 -5.786 1.00 49.66 104 ASP A C 1
ATOM 856 O O . ASP A 1 104 ? 34.249 10.866 -4.682 1.00 49.66 104 ASP A O 1
ATOM 860 N N . SER A 1 105 ? 35.481 11.186 -6.504 1.00 53.81 105 SER A N 1
ATOM 861 C CA . SER A 1 105 ? 36.631 10.388 -6.052 1.00 53.81 105 SER A CA 1
ATOM 862 C C . SER A 1 105 ? 37.435 11.050 -4.921 1.00 53.81 105 SER A C 1
ATOM 864 O O . SER A 1 105 ? 38.487 10.546 -4.524 1.00 53.81 105 SER A O 1
ATOM 866 N N . SER A 1 106 ? 36.982 12.190 -4.392 1.00 59.12 106 SER A N 1
ATOM 867 C CA . SER A 1 106 ? 37.628 12.865 -3.273 1.00 59.12 106 SER A CA 1
ATOM 868 C C . SER A 1 106 ? 37.560 12.038 -1.975 1.00 59.12 106 SER A C 1
ATOM 870 O O . SER A 1 106 ? 36.572 11.369 -1.662 1.00 59.12 106 SER A O 1
ATOM 872 N N . LEU A 1 107 ? 38.602 12.135 -1.137 1.00 56.09 107 LEU A N 1
ATOM 873 C CA . LEU A 1 107 ? 38.673 11.518 0.204 1.00 56.09 107 LEU A CA 1
ATOM 874 C C . LEU A 1 107 ? 37.451 11.847 1.096 1.00 56.09 107 LEU A C 1
ATOM 876 O O . LEU A 1 107 ? 37.164 11.129 2.057 1.00 56.09 107 LEU A O 1
ATOM 880 N N . SER A 1 108 ? 36.702 12.907 0.769 1.00 58.28 108 SER A N 1
ATOM 881 C CA . SER A 1 108 ? 35.447 13.290 1.424 1.00 58.28 108 SER A CA 1
ATOM 882 C C . SER A 1 108 ? 34.298 12.303 1.162 1.00 58.28 108 SER A C 1
ATOM 884 O O . SER A 1 108 ? 33.485 12.056 2.056 1.00 58.28 108 SER A O 1
ATOM 886 N N . VAL A 1 109 ? 34.240 11.691 -0.025 1.00 55.53 109 VAL A N 1
ATOM 887 C CA . VAL A 1 109 ? 33.253 10.663 -0.382 1.00 55.53 109 VAL A CA 1
ATOM 888 C C . VAL A 1 109 ? 33.624 9.329 0.229 1.00 55.53 109 VAL A C 1
ATOM 890 O O . VAL A 1 109 ? 32.746 8.690 0.782 1.00 55.53 109 VAL A O 1
ATOM 893 N N . VAL A 1 110 ? 34.906 8.958 0.285 1.00 55.09 110 VAL A N 1
ATOM 894 C CA . VAL A 1 110 ? 35.347 7.773 1.046 1.00 55.09 110 VAL A CA 1
ATOM 895 C C . VAL A 1 110 ? 35.011 7.922 2.538 1.00 55.09 110 VAL A C 1
ATOM 897 O O . VAL A 1 110 ? 34.626 6.953 3.188 1.00 55.09 110 VAL A O 1
ATOM 900 N N . ARG A 1 111 ? 35.077 9.142 3.093 1.00 54.94 111 ARG A N 1
ATOM 901 C CA . ARG A 1 111 ? 34.680 9.440 4.482 1.00 54.94 111 ARG A CA 1
ATOM 902 C C . ARG A 1 111 ? 33.157 9.439 4.684 1.00 54.94 111 ARG A C 1
ATOM 904 O O . ARG A 1 111 ? 32.701 8.936 5.710 1.00 54.94 111 ARG A O 1
ATOM 911 N N . ARG A 1 112 ? 32.372 9.939 3.718 1.00 58.59 112 ARG A N 1
ATOM 912 C CA . ARG A 1 112 ? 30.901 9.792 3.690 1.00 58.59 112 ARG A CA 1
ATOM 913 C C . ARG A 1 112 ? 30.488 8.334 3.539 1.00 58.59 112 ARG A C 1
ATOM 915 O O . ARG A 1 112 ? 29.651 7.885 4.303 1.00 58.59 112 ARG A O 1
ATOM 922 N N . MET A 1 113 ? 31.139 7.587 2.653 1.00 54.50 113 MET A N 1
ATOM 923 C CA . MET A 1 113 ? 30.983 6.147 2.488 1.00 54.50 113 MET A CA 1
ATOM 924 C C . MET A 1 113 ? 31.341 5.422 3.776 1.00 54.50 113 MET A C 1
ATOM 926 O O . MET A 1 113 ? 30.548 4.619 4.212 1.00 54.50 113 MET A O 1
ATOM 930 N N . ARG A 1 114 ? 32.435 5.746 4.475 1.00 54.00 114 ARG A N 1
ATOM 931 C CA . ARG A 1 114 ? 32.724 5.147 5.794 1.00 54.00 114 ARG A CA 1
ATOM 932 C C . ARG A 1 114 ? 31.649 5.458 6.836 1.00 54.00 114 ARG A C 1
ATOM 934 O O . ARG A 1 114 ? 31.290 4.567 7.587 1.00 54.00 114 ARG A O 1
ATOM 941 N N . LYS A 1 115 ? 31.112 6.683 6.866 1.00 54.38 115 LYS A N 1
ATOM 942 C CA . LYS A 1 115 ? 30.022 7.076 7.779 1.00 54.38 115 LYS A CA 1
ATOM 943 C C . LYS A 1 115 ? 28.688 6.395 7.425 1.00 54.38 115 LYS A C 1
ATOM 945 O O . LYS A 1 115 ? 27.951 6.016 8.325 1.00 54.38 115 LYS A O 1
ATOM 950 N N . ALA A 1 116 ? 28.416 6.213 6.133 1.00 53.81 116 ALA A N 1
ATOM 951 C CA . ALA A 1 116 ? 27.252 5.515 5.588 1.00 53.81 116 ALA A CA 1
ATOM 952 C C . ALA A 1 116 ? 27.379 3.978 5.677 1.00 53.81 116 ALA A C 1
ATOM 954 O O . ALA A 1 116 ? 26.373 3.289 5.801 1.00 53.81 116 ALA A O 1
ATOM 955 N N . LEU A 1 117 ? 28.606 3.445 5.635 1.00 49.03 117 LEU A N 1
ATOM 956 C CA . LEU A 1 117 ? 28.942 2.015 5.630 1.00 49.03 117 LEU A CA 1
ATOM 957 C C . LEU A 1 117 ? 29.375 1.482 7.009 1.00 49.03 117 LEU A C 1
ATOM 959 O O . LEU A 1 117 ? 29.561 0.276 7.135 1.00 49.03 117 LEU A O 1
ATOM 963 N N . GLY A 1 118 ? 29.516 2.308 8.059 1.00 50.50 118 GLY A N 1
ATOM 964 C CA . GLY A 1 118 ? 29.606 1.772 9.422 1.00 50.50 118 GLY A CA 1
ATOM 965 C C . GLY A 1 118 ? 30.044 2.703 10.560 1.00 50.50 118 GLY A C 1
ATOM 966 O O . GLY A 1 118 ? 30.835 3.625 10.395 1.00 50.50 118 GLY A O 1
ATOM 967 N N . TYR A 1 119 ? 29.575 2.327 11.758 1.00 41.72 119 TYR A N 1
ATOM 968 C CA . TYR A 1 119 ? 29.975 2.784 13.100 1.00 41.72 119 TYR A CA 1
ATOM 969 C C . TYR A 1 119 ? 29.366 4.087 13.640 1.00 41.72 119 TYR A C 1
ATOM 971 O O . TYR A 1 119 ? 30.057 4.929 14.198 1.00 41.72 119 TYR A O 1
ATOM 979 N N . ASN A 1 120 ? 28.048 4.236 13.507 1.00 43.28 120 ASN A N 1
ATOM 980 C CA . ASN A 1 120 ? 27.150 4.784 14.544 1.00 43.28 120 ASN A CA 1
ATOM 981 C C . ASN A 1 120 ? 25.689 4.611 14.091 1.00 43.28 120 ASN A C 1
ATOM 983 O O . ASN A 1 120 ? 24.874 5.529 14.181 1.00 43.28 120 ASN A O 1
ATOM 987 N N . GLN A 1 121 ? 25.350 3.441 13.539 1.00 49.59 121 GLN A N 1
ATOM 988 C CA . GLN A 1 121 ? 23.952 3.129 13.270 1.00 49.59 121 GLN A CA 1
ATOM 989 C C . GLN A 1 121 ? 23.289 2.882 14.623 1.00 49.59 121 GLN A C 1
ATOM 991 O O . GLN A 1 121 ? 23.481 1.834 15.237 1.00 49.59 121 GLN A O 1
ATOM 996 N N . ARG A 1 122 ? 22.523 3.865 15.114 1.00 52.56 122 ARG A N 1
ATOM 997 C CA . ARG A 1 122 ? 21.433 3.532 16.035 1.00 52.56 122 ARG A CA 1
ATOM 998 C C . ARG A 1 122 ? 20.606 2.456 15.339 1.00 52.56 122 ARG A C 1
ATOM 1000 O O . ARG A 1 122 ? 20.346 2.582 14.142 1.00 52.56 122 ARG A O 1
ATOM 1007 N N . ALA A 1 123 ? 20.270 1.396 16.070 1.00 56.59 123 ALA A N 1
ATOM 1008 C CA . ALA A 1 123 ? 19.376 0.373 15.553 1.00 56.59 123 ALA A CA 1
ATOM 1009 C C . ALA A 1 123 ? 18.124 1.077 15.027 1.00 56.59 123 ALA A C 1
ATOM 1011 O O . ALA A 1 123 ? 17.515 1.861 15.757 1.00 56.59 123 ALA A O 1
ATOM 1012 N N . ALA A 1 124 ? 17.827 0.869 13.747 1.00 64.56 124 ALA A N 1
ATOM 1013 C CA . ALA A 1 124 ? 16.653 1.463 13.146 1.00 64.56 124 ALA A CA 1
ATOM 1014 C C . ALA A 1 124 ? 15.401 0.871 13.803 1.00 64.56 124 ALA A C 1
ATOM 1016 O O . ALA A 1 124 ? 15.397 -0.307 14.173 1.00 64.56 124 ALA A O 1
ATOM 1017 N N . THR A 1 125 ? 14.348 1.674 13.937 1.00 77.88 125 THR A N 1
ATOM 1018 C CA . THR A 1 125 ? 13.094 1.245 14.577 1.00 77.88 125 THR A CA 1
ATOM 1019 C C . THR A 1 125 ? 12.472 0.047 13.841 1.00 77.88 125 THR A C 1
ATOM 1021 O O . THR A 1 125 ? 11.926 -0.860 14.468 1.00 77.88 125 THR A O 1
ATOM 1024 N N . LEU A 1 126 ? 12.647 -0.022 12.516 1.00 87.44 126 LEU A N 1
ATOM 1025 C CA . LEU A 1 126 ? 12.325 -1.192 11.698 1.00 87.44 126 LEU A CA 1
ATOM 1026 C C . LEU A 1 126 ? 13.593 -1.964 11.315 1.00 87.44 126 LEU A C 1
ATOM 1028 O O . LEU A 1 126 ? 14.597 -1.383 10.897 1.00 87.44 126 LEU A O 1
ATOM 1032 N N . THR A 1 127 ? 13.525 -3.296 11.383 1.00 85.69 127 THR A N 1
ATOM 1033 C CA . THR A 1 127 ? 14.616 -4.206 10.994 1.00 85.69 127 THR A CA 1
ATOM 1034 C C . THR A 1 127 ? 14.105 -5.368 10.132 1.00 85.69 127 THR A C 1
ATOM 1036 O O . THR A 1 127 ? 12.903 -5.514 9.903 1.00 85.69 127 THR A O 1
ATOM 1039 N N . GLY A 1 128 ? 15.022 -6.191 9.612 1.00 89.69 128 GLY A N 1
ATOM 1040 C CA . GLY A 1 128 ? 14.681 -7.391 8.843 1.00 89.69 128 GLY A CA 1
ATOM 1041 C C . GLY A 1 128 ? 14.009 -7.095 7.497 1.00 89.69 128 GLY A C 1
ATOM 1042 O O . GLY A 1 128 ? 14.322 -6.101 6.841 1.00 89.69 128 GLY A O 1
ATOM 1043 N N . LEU A 1 129 ? 13.096 -7.982 7.085 1.00 92.06 129 LEU A N 1
ATOM 1044 C CA . LEU A 1 129 ? 12.436 -7.922 5.774 1.00 92.06 129 LEU A CA 1
ATOM 1045 C C . LEU A 1 129 ? 11.557 -6.676 5.607 1.00 92.06 129 LEU A C 1
ATOM 1047 O O . LEU A 1 129 ? 11.599 -6.052 4.558 1.00 92.06 129 LEU A O 1
ATOM 1051 N N . ILE A 1 130 ? 10.849 -6.251 6.658 1.00 92.94 130 ILE A N 1
ATOM 1052 C CA . ILE A 1 130 ? 10.023 -5.031 6.637 1.00 92.94 130 ILE A CA 1
ATOM 1053 C C . ILE A 1 130 ? 10.876 -3.804 6.290 1.00 92.94 130 ILE A C 1
ATOM 1055 O O . ILE A 1 130 ? 10.518 -3.018 5.420 1.00 92.94 130 ILE A O 1
ATOM 1059 N N . ALA A 1 131 ? 12.037 -3.656 6.935 1.00 93.06 131 ALA A N 1
ATOM 1060 C CA . ALA A 1 131 ? 12.952 -2.550 6.659 1.00 93.06 131 ALA A CA 1
ATOM 1061 C C . ALA A 1 131 ? 13.550 -2.622 5.244 1.00 93.06 131 ALA A C 1
ATOM 1063 O O . ALA A 1 131 ? 13.736 -1.590 4.597 1.00 93.06 131 ALA A O 1
ATOM 1064 N N . ALA A 1 132 ? 13.853 -3.832 4.764 1.00 92.00 132 ALA A N 1
ATOM 1065 C CA . ALA A 1 132 ? 14.322 -4.045 3.399 1.00 92.00 132 ALA A CA 1
ATOM 1066 C C . ALA A 1 132 ? 13.256 -3.639 2.369 1.00 92.00 132 ALA A C 1
ATOM 1068 O O . ALA A 1 132 ? 13.572 -2.907 1.436 1.00 92.00 132 ALA A O 1
ATOM 1069 N N . GLU A 1 133 ? 11.991 -4.006 2.580 1.00 94.31 133 GLU A N 1
ATOM 1070 C CA . GLU A 1 133 ? 10.912 -3.626 1.666 1.00 94.31 133 GLU A CA 1
ATOM 1071 C C . GLU A 1 133 ? 10.580 -2.133 1.722 1.00 94.31 133 GLU A C 1
ATOM 1073 O O . GLU A 1 133 ? 10.405 -1.510 0.677 1.00 94.31 133 GLU A O 1
ATOM 1078 N N . CYS A 1 134 ? 10.608 -1.500 2.902 1.00 95.06 134 CYS A N 1
ATOM 1079 C CA . CYS A 1 134 ? 10.502 -0.039 2.990 1.00 95.06 134 CYS A CA 1
ATOM 1080 C C . CYS A 1 134 ? 11.555 0.658 2.110 1.00 95.06 134 CYS A C 1
ATOM 1082 O O . CYS A 1 134 ? 11.247 1.627 1.419 1.00 95.06 134 CYS A O 1
ATOM 1084 N N . LYS A 1 135 ? 12.793 0.147 2.100 1.00 92.19 135 LYS A N 1
ATOM 1085 C CA . LYS A 1 135 ? 13.868 0.645 1.230 1.00 92.19 135 LYS A CA 1
ATOM 1086 C C . LYS A 1 135 ? 13.600 0.376 -0.251 1.00 92.19 135 LYS A C 1
ATOM 1088 O O . LYS A 1 135 ? 13.834 1.269 -1.059 1.00 92.19 135 LYS A O 1
ATOM 1093 N N . ASN A 1 136 ? 13.103 -0.808 -0.602 1.00 92.38 136 ASN A N 1
ATOM 1094 C CA . ASN A 1 136 ? 12.782 -1.163 -1.988 1.00 92.38 136 ASN A CA 1
ATOM 1095 C C . ASN A 1 136 ? 11.667 -0.282 -2.569 1.00 92.38 136 ASN A C 1
ATOM 1097 O O . ASN A 1 136 ? 11.706 0.065 -3.747 1.00 92.38 136 ASN A O 1
ATOM 1101 N N . PHE A 1 137 ? 10.692 0.112 -1.746 1.00 94.50 137 PHE A N 1
ATOM 1102 C CA . PHE A 1 137 ? 9.598 0.989 -2.167 1.00 94.50 137 PHE A CA 1
ATOM 1103 C C . PHE A 1 137 ? 9.939 2.486 -2.138 1.00 94.50 137 PHE A C 1
ATOM 1105 O O . PHE A 1 137 ? 9.126 3.288 -2.602 1.00 94.50 137 PHE A O 1
ATOM 1112 N N . CYS A 1 138 ? 11.112 2.867 -1.624 1.00 93.94 138 CYS A N 1
ATOM 1113 C CA . CYS A 1 138 ? 11.623 4.237 -1.641 1.00 93.94 138 CYS A CA 1
ATOM 1114 C C . CYS A 1 138 ? 12.095 4.593 -3.059 1.00 93.94 138 CYS A C 1
ATOM 1116 O O . CYS A 1 138 ? 13.245 4.358 -3.420 1.00 93.94 138 CYS A O 1
ATOM 1118 N N . ASP A 1 139 ? 11.187 5.125 -3.872 1.00 91.44 139 ASP A N 1
ATOM 1119 C CA . ASP A 1 139 ? 11.407 5.438 -5.290 1.00 91.44 139 ASP A CA 1
ATOM 1120 C C . ASP A 1 139 ? 11.242 6.929 -5.625 1.00 91.44 139 ASP A C 1
ATOM 1122 O O . ASP A 1 139 ? 11.205 7.302 -6.799 1.00 91.44 139 ASP A O 1
ATOM 1126 N N . GLY A 1 140 ? 11.088 7.778 -4.604 1.00 93.62 140 GLY A N 1
ATOM 1127 C CA . GLY A 1 140 ? 10.832 9.207 -4.771 1.00 93.62 140 GLY A CA 1
ATOM 1128 C C . GLY A 1 140 ? 9.442 9.543 -5.321 1.00 93.62 140 GLY A C 1
ATOM 1129 O O . GLY A 1 140 ? 9.185 10.704 -5.641 1.00 93.62 140 GLY A O 1
ATOM 1130 N N . GLN A 1 141 ? 8.539 8.562 -5.436 1.00 94.19 141 GLN A N 1
ATOM 1131 C CA . GLN A 1 141 ? 7.170 8.753 -5.929 1.00 94.19 141 GLN A CA 1
ATOM 1132 C C . GLN A 1 141 ? 6.125 8.380 -4.880 1.00 94.19 141 GLN A C 1
ATOM 1134 O O . GLN A 1 141 ? 5.124 9.084 -4.732 1.00 94.19 141 GLN A O 1
ATOM 1139 N N . ARG A 1 142 ? 6.338 7.278 -4.155 1.00 95.56 142 ARG A N 1
ATOM 1140 C CA . ARG A 1 142 ? 5.418 6.817 -3.110 1.00 95.56 142 ARG A CA 1
ATOM 1141 C C . ARG A 1 142 ? 5.522 7.674 -1.862 1.00 95.56 142 ARG A C 1
ATOM 1143 O O . ARG A 1 142 ? 6.612 8.046 -1.444 1.00 95.56 142 ARG A O 1
ATOM 1150 N N . THR A 1 143 ? 4.388 7.931 -1.223 1.00 97.75 143 THR A N 1
ATOM 1151 C CA . THR A 1 143 ? 4.394 8.536 0.110 1.00 97.75 143 THR A CA 1
ATOM 1152 C C . THR A 1 143 ? 4.830 7.512 1.161 1.00 97.75 143 THR A C 1
ATOM 1154 O O . THR A 1 143 ? 4.742 6.301 0.939 1.00 97.75 143 THR A O 1
ATOM 1157 N N . ILE A 1 144 ? 5.239 7.969 2.347 1.00 97.69 144 ILE A N 1
ATOM 1158 C CA . ILE A 1 144 ? 5.500 7.083 3.492 1.00 97.69 144 ILE A CA 1
ATOM 1159 C C . ILE A 1 144 ? 4.250 6.250 3.812 1.00 97.69 144 ILE A C 1
ATOM 1161 O O . ILE A 1 144 ? 4.369 5.077 4.171 1.00 97.69 144 ILE A O 1
ATOM 1165 N N . LEU A 1 145 ? 3.050 6.819 3.642 1.00 96.69 145 LEU A N 1
ATOM 1166 C CA . LEU A 1 145 ? 1.804 6.084 3.848 1.00 96.69 145 LEU A CA 1
ATOM 1167 C C . LEU A 1 145 ? 1.605 4.982 2.799 1.00 96.69 145 LEU A C 1
ATOM 1169 O O . LEU A 1 145 ? 1.197 3.881 3.158 1.00 96.69 145 LEU A O 1
ATOM 1173 N N . ASP A 1 146 ? 1.904 5.239 1.525 1.00 95.75 146 ASP A N 1
ATOM 1174 C CA . ASP A 1 146 ? 1.816 4.220 0.468 1.00 95.75 146 ASP A CA 1
ATOM 1175 C C . ASP A 1 146 ? 2.794 3.067 0.721 1.00 95.75 146 ASP A C 1
ATOM 1177 O O . ASP A 1 146 ? 2.431 1.899 0.586 1.00 95.75 146 ASP A O 1
ATOM 1181 N N . ILE A 1 147 ? 4.017 3.389 1.151 1.00 96.31 147 ILE A N 1
ATOM 1182 C CA . ILE A 1 147 ? 5.035 2.396 1.514 1.00 96.31 147 ILE A CA 1
ATOM 1183 C C . ILE A 1 147 ? 4.560 1.562 2.709 1.00 96.31 147 ILE A C 1
ATOM 1185 O O . ILE A 1 147 ? 4.588 0.334 2.656 1.00 96.31 147 ILE A O 1
ATOM 1189 N N . GLN A 1 148 ? 4.055 2.207 3.766 1.00 95.88 148 GLN A N 1
ATOM 1190 C CA . GLN A 1 148 ? 3.516 1.513 4.938 1.00 95.88 148 GLN A CA 1
ATOM 1191 C C . GLN A 1 148 ? 2.369 0.567 4.570 1.00 95.88 148 GLN A C 1
ATOM 1193 O O . GLN A 1 148 ? 2.304 -0.552 5.085 1.00 95.88 148 GLN A O 1
ATOM 1198 N N . LYS A 1 149 ? 1.472 1.005 3.684 1.00 94.69 149 LYS A N 1
ATOM 1199 C CA . LYS A 1 149 ? 0.332 0.226 3.194 1.00 94.69 149 LYS A CA 1
ATOM 1200 C C . LYS A 1 149 ? 0.783 -1.010 2.416 1.00 94.69 149 LYS A C 1
ATOM 1202 O O . LYS A 1 149 ? 0.310 -2.107 2.716 1.00 94.69 149 LYS A O 1
ATOM 1207 N N . ALA A 1 150 ? 1.723 -0.840 1.486 1.00 93.19 150 ALA A N 1
ATOM 1208 C CA . ALA A 1 150 ? 2.281 -1.929 0.689 1.00 93.19 150 ALA A CA 1
ATOM 1209 C C . ALA A 1 150 ? 2.966 -2.979 1.576 1.00 93.19 150 ALA A C 1
ATOM 1211 O O . ALA A 1 150 ? 2.630 -4.160 1.518 1.00 93.19 150 ALA A O 1
ATOM 1212 N N . VAL A 1 151 ? 3.848 -2.537 2.475 1.00 94.12 151 VAL A N 1
ATOM 1213 C CA . VAL A 1 151 ? 4.550 -3.429 3.407 1.00 94.12 151 VAL A CA 1
ATOM 1214 C C . VAL A 1 151 ? 3.563 -4.111 4.359 1.00 94.12 151 VAL A C 1
ATOM 1216 O O . VAL A 1 151 ? 3.663 -5.312 4.604 1.00 94.12 151 VAL A O 1
ATOM 1219 N N . SER A 1 152 ? 2.542 -3.398 4.845 1.00 93.62 152 SER A N 1
ATOM 1220 C CA . SER A 1 152 ? 1.548 -4.009 5.733 1.00 93.62 152 SER A CA 1
ATOM 1221 C C . SER A 1 152 ? 0.722 -5.102 5.058 1.00 93.62 152 SER A C 1
ATOM 1223 O O . SER A 1 152 ? 0.302 -6.054 5.713 1.00 93.62 152 SER A O 1
ATOM 1225 N N . ALA A 1 153 ? 0.479 -4.987 3.751 1.00 90.81 153 ALA A N 1
ATOM 1226 C CA . ALA A 1 153 ? -0.228 -6.016 2.998 1.00 90.81 153 ALA A CA 1
ATOM 1227 C C . ALA A 1 153 ? 0.573 -7.318 2.846 1.00 90.81 153 ALA A C 1
ATOM 1229 O O . ALA A 1 153 ? -0.029 -8.372 2.640 1.00 90.81 153 ALA A O 1
ATOM 1230 N N . GLU A 1 154 ? 1.900 -7.264 2.975 1.00 88.69 154 GLU A N 1
ATOM 1231 C CA . GLU A 1 154 ? 2.777 -8.430 2.835 1.00 88.69 154 GLU A CA 1
ATOM 1232 C C . GLU A 1 154 ? 3.175 -9.045 4.179 1.00 88.69 154 GLU A C 1
ATOM 1234 O O . GLU A 1 154 ? 3.185 -10.268 4.316 1.00 88.69 154 GLU A O 1
ATOM 1239 N N . PHE A 1 155 ? 3.450 -8.216 5.187 1.00 90.25 155 PHE A N 1
ATOM 1240 C CA . PHE A 1 155 ? 3.981 -8.667 6.481 1.00 90.25 155 PHE A CA 1
ATOM 1241 C C . PHE A 1 155 ? 2.967 -8.576 7.629 1.00 90.25 155 PHE A C 1
ATOM 1243 O O . PHE A 1 155 ? 3.293 -8.889 8.774 1.00 90.25 155 PHE A O 1
ATOM 1250 N N . GLY A 1 156 ? 1.726 -8.181 7.333 1.00 87.62 156 GLY A N 1
ATOM 1251 C CA . GLY A 1 156 ? 0.717 -7.862 8.338 1.00 87.62 156 GLY A CA 1
ATOM 1252 C C . GLY A 1 156 ? 0.858 -6.431 8.860 1.00 87.62 156 GLY A C 1
ATOM 1253 O O . GLY A 1 156 ? 1.702 -5.671 8.412 1.00 87.62 156 GLY A O 1
ATOM 1254 N N . SER A 1 157 ? -0.006 -6.041 9.796 1.00 88.12 157 SER A N 1
ATOM 1255 C CA . SER A 1 157 ? -0.124 -4.651 10.262 1.00 88.12 157 SER A CA 1
ATOM 1256 C C . SER A 1 157 ? 1.210 -4.074 10.761 1.00 88.12 157 SER A C 1
ATOM 1258 O O . SER A 1 157 ? 1.710 -4.495 11.805 1.00 88.12 157 SER A O 1
ATOM 1260 N N . VAL A 1 158 ? 1.772 -3.101 10.031 1.00 91.69 158 VAL A N 1
ATOM 1261 C CA . VAL A 1 158 ? 2.967 -2.347 10.441 1.00 91.69 158 VAL A CA 1
ATOM 1262 C C . VAL A 1 158 ? 2.544 -0.958 10.924 1.00 91.69 158 VAL A C 1
ATOM 1264 O O . VAL A 1 158 ? 1.862 -0.249 10.178 1.00 91.69 158 VAL A O 1
ATOM 1267 N N . PRO A 1 159 ? 2.928 -0.519 12.137 1.00 91.88 159 PRO A N 1
ATOM 1268 C CA . PRO A 1 159 ? 2.557 0.802 12.632 1.00 91.88 159 PRO A CA 1
ATOM 1269 C C . PRO A 1 159 ? 3.102 1.933 11.753 1.00 91.88 159 PRO A C 1
ATOM 1271 O O . PRO A 1 159 ? 4.291 1.993 11.451 1.00 91.88 159 PRO A O 1
ATOM 1274 N N . VAL A 1 160 ? 2.239 2.886 11.388 1.00 94.12 160 VAL A N 1
ATOM 1275 C CA . VAL A 1 160 ? 2.639 4.054 10.581 1.00 94.12 160 VAL A CA 1
ATOM 1276 C C . VAL A 1 160 ? 3.715 4.899 11.260 1.00 94.12 160 VAL A C 1
ATOM 1278 O O . VAL A 1 160 ? 4.614 5.397 10.588 1.00 94.12 160 VAL A O 1
ATOM 1281 N N . ALA A 1 161 ? 3.671 5.002 12.590 1.00 92.75 161 ALA A N 1
ATOM 1282 C CA . ALA A 1 161 ? 4.677 5.713 13.369 1.00 92.75 161 ALA A CA 1
ATOM 1283 C C . ALA A 1 161 ? 6.081 5.120 13.176 1.00 92.75 161 ALA A C 1
ATOM 1285 O O . ALA A 1 161 ? 7.033 5.876 13.004 1.00 92.75 161 ALA A O 1
ATOM 1286 N N . ASP A 1 162 ? 6.195 3.792 13.127 1.00 94.25 162 ASP A N 1
ATOM 1287 C CA . ASP A 1 162 ? 7.480 3.108 12.979 1.00 94.25 162 ASP A CA 1
ATOM 1288 C C . ASP A 1 162 ? 8.061 3.324 11.578 1.00 94.25 162 ASP A C 1
ATOM 1290 O O . ASP A 1 162 ? 9.263 3.528 11.436 1.00 94.25 162 ASP A O 1
ATOM 1294 N N . VAL A 1 163 ? 7.214 3.348 10.541 1.00 95.94 163 VAL A N 1
ATOM 1295 C CA . VAL A 1 163 ? 7.650 3.627 9.160 1.00 95.94 163 VAL A CA 1
ATOM 1296 C C . VAL A 1 163 ? 8.070 5.092 8.998 1.00 95.94 163 VAL A C 1
ATOM 1298 O O . VAL A 1 163 ? 9.106 5.363 8.391 1.00 95.94 163 VAL A O 1
ATOM 1301 N N . ILE A 1 164 ? 7.323 6.041 9.578 1.00 95.12 164 ILE A N 1
ATOM 1302 C CA . ILE A 1 164 ? 7.721 7.460 9.626 1.00 95.12 164 ILE A CA 1
ATOM 1303 C C . ILE A 1 164 ? 9.087 7.597 10.310 1.00 95.12 164 ILE A C 1
ATOM 1305 O O . ILE A 1 164 ? 10.011 8.192 9.755 1.00 95.12 164 ILE A O 1
ATOM 1309 N N . GLN A 1 165 ? 9.219 7.022 11.507 1.00 94.38 165 GLN A N 1
ATOM 1310 C CA . GLN A 1 165 ? 10.436 7.094 12.306 1.00 94.38 165 GLN A CA 1
ATOM 1311 C C . GLN A 1 165 ? 11.627 6.462 11.575 1.00 94.38 165 GLN A C 1
ATOM 1313 O O . GLN A 1 165 ? 12.716 7.033 11.561 1.00 94.38 165 GLN A O 1
ATOM 1318 N N . TYR A 1 166 ? 11.407 5.335 10.898 1.00 95.06 166 TYR A N 1
ATOM 1319 C CA . TYR A 1 166 ? 12.411 4.670 10.077 1.00 95.06 166 TYR A CA 1
ATOM 1320 C C . TYR A 1 166 ? 12.961 5.572 8.965 1.00 95.06 166 TYR A C 1
ATOM 1322 O O . TYR A 1 166 ? 14.176 5.676 8.791 1.00 95.06 166 TYR A O 1
ATOM 1330 N N . PHE A 1 167 ? 12.095 6.269 8.223 1.00 95.25 167 PHE A N 1
ATOM 1331 C CA . PHE A 1 167 ? 12.558 7.178 7.174 1.00 95.25 167 PHE A CA 1
ATOM 1332 C C . PHE A 1 167 ? 13.260 8.417 7.735 1.00 95.25 167 PHE A C 1
ATOM 1334 O O . PHE A 1 167 ? 14.261 8.838 7.157 1.00 95.25 167 PHE A O 1
ATOM 1341 N N . TYR A 1 168 ? 12.830 8.951 8.882 1.00 93.56 168 TYR A N 1
ATOM 1342 C CA . TYR A 1 168 ? 13.574 10.019 9.561 1.00 93.56 168 TYR A CA 1
ATOM 1343 C C . TYR A 1 168 ? 14.963 9.565 10.028 1.00 93.56 168 TYR A C 1
ATOM 1345 O O . TYR A 1 168 ? 15.928 10.324 9.942 1.00 93.56 168 TYR A O 1
ATOM 1353 N N . GLU A 1 169 ? 15.104 8.321 10.490 1.00 90.38 169 GLU A N 1
ATOM 1354 C CA . GLU A 1 169 ? 16.408 7.747 10.832 1.00 90.38 169 GLU A CA 1
ATOM 1355 C C . GLU A 1 169 ? 17.315 7.635 9.601 1.00 90.38 169 GLU A C 1
ATOM 1357 O O . GLU A 1 169 ? 18.496 7.981 9.687 1.00 90.38 169 GLU A O 1
ATOM 1362 N N . LEU A 1 170 ? 16.775 7.198 8.457 1.00 89.69 170 LEU A N 1
ATOM 1363 C CA . LEU A 1 170 ? 17.510 7.145 7.189 1.00 89.69 170 LEU A CA 1
ATOM 1364 C C . LEU A 1 170 ? 17.890 8.539 6.674 1.00 89.69 170 LEU A C 1
ATOM 1366 O O . LEU A 1 170 ? 18.997 8.713 6.157 1.00 89.69 170 LEU A O 1
ATOM 1370 N N . GLU A 1 171 ? 17.018 9.531 6.844 1.00 89.94 171 GLU A N 1
ATOM 1371 C CA . GLU A 1 171 ? 17.298 10.923 6.493 1.00 89.94 171 GLU A CA 1
ATOM 1372 C C . GLU A 1 171 ? 18.408 11.516 7.362 1.00 89.94 171 GLU A C 1
ATOM 1374 O O . GLU A 1 171 ? 19.383 12.063 6.847 1.00 89.94 171 GLU A O 1
ATOM 1379 N N . HIS A 1 172 ? 18.344 11.313 8.678 1.00 86.12 172 HIS A N 1
ATOM 1380 C CA . HIS A 1 172 ? 19.390 11.751 9.602 1.00 86.12 172 HIS A CA 1
ATOM 1381 C C . HIS A 1 172 ? 20.751 11.084 9.315 1.00 86.12 172 HIS A C 1
ATOM 1383 O O . HIS A 1 172 ? 21.812 11.669 9.546 1.00 86.12 172 HIS A O 1
ATOM 1389 N N . GLN A 1 173 ? 20.741 9.852 8.799 1.00 82.94 173 GLN A N 1
ATOM 1390 C CA . GLN A 1 173 ? 21.945 9.142 8.355 1.00 82.94 173 GLN A CA 1
ATOM 1391 C C . GLN A 1 173 ? 22.452 9.609 6.977 1.00 82.94 173 GLN A C 1
ATOM 1393 O O . GLN A 1 173 ? 23.572 9.268 6.594 1.00 82.94 173 GLN A O 1
ATOM 1398 N N . GLY A 1 174 ? 21.678 10.425 6.257 1.00 83.50 174 GLY A N 1
ATOM 1399 C CA . GLY A 1 174 ? 22.015 10.943 4.932 1.00 83.50 174 GLY A CA 1
ATOM 1400 C C . GLY A 1 174 ? 21.802 9.939 3.798 1.00 83.50 174 GLY A C 1
ATOM 1401 O O . GLY A 1 174 ? 22.403 10.094 2.738 1.00 83.50 174 GLY A O 1
ATOM 1402 N N . HIS A 1 175 ? 20.995 8.899 4.019 1.00 86.12 175 HIS A N 1
ATOM 1403 C CA . HIS A 1 175 ? 20.670 7.894 3.004 1.00 86.12 175 HIS A CA 1
ATOM 1404 C C . HIS A 1 175 ? 19.494 8.318 2.119 1.00 86.12 175 HIS A C 1
ATOM 1406 O O . HIS A 1 175 ? 19.487 8.057 0.918 1.00 86.12 175 HIS A O 1
ATOM 1412 N N . VAL A 1 176 ? 18.507 8.971 2.723 1.00 91.50 176 VAL A N 1
ATOM 1413 C CA . VAL A 1 176 ? 17.247 9.378 2.094 1.00 91.50 176 VAL A CA 1
ATOM 1414 C C . VAL A 1 176 ? 17.039 10.872 2.338 1.00 91.50 176 VAL A C 1
ATOM 1416 O O . VAL A 1 176 ? 17.579 11.430 3.287 1.00 91.50 176 VAL A O 1
ATOM 1419 N N . ARG A 1 177 ? 16.276 11.535 1.476 1.00 93.62 177 ARG A N 1
ATOM 1420 C CA . ARG A 1 177 ? 15.698 12.859 1.725 1.00 93.62 177 ARG A CA 1
ATOM 1421 C C . ARG A 1 177 ? 14.182 12.732 1.753 1.00 93.62 177 ARG A C 1
ATOM 1423 O O . ARG A 1 177 ? 13.627 11.985 0.948 1.00 93.62 177 ARG A O 1
ATOM 1430 N N . ILE A 1 178 ? 13.513 13.454 2.642 1.00 94.69 178 ILE A N 1
ATOM 1431 C CA . ILE A 1 178 ? 12.055 13.462 2.715 1.00 94.69 178 ILE A CA 1
ATOM 1432 C C . ILE A 1 178 ? 11.533 14.748 2.077 1.00 94.69 178 ILE A C 1
ATOM 1434 O O . ILE A 1 178 ? 11.841 15.864 2.492 1.00 94.69 178 ILE A O 1
ATOM 1438 N N . LEU A 1 179 ? 10.729 14.580 1.034 1.00 94.44 179 LEU A N 1
ATOM 1439 C CA . LEU A 1 179 ? 10.088 15.656 0.294 1.00 94.44 179 LEU A CA 1
ATOM 1440 C C . LEU A 1 179 ? 8.634 15.799 0.744 1.00 94.44 179 LEU A C 1
ATOM 1442 O O . LEU A 1 179 ? 7.992 14.820 1.118 1.00 94.44 179 LEU A O 1
ATOM 1446 N N . SER A 1 180 ? 8.082 17.007 0.662 1.00 92.38 180 SER A N 1
ATOM 1447 C CA . SER A 1 180 ? 6.638 17.192 0.810 1.00 92.38 180 SER A CA 1
ATOM 1448 C C . SER A 1 180 ? 5.922 16.866 -0.500 1.00 92.38 180 SER A C 1
ATOM 1450 O O . SER A 1 180 ? 6.356 17.293 -1.574 1.00 92.38 180 SER A O 1
ATOM 1452 N N . LYS A 1 181 ? 4.810 16.135 -0.407 1.00 88.81 181 LYS A N 1
ATOM 1453 C CA . LYS A 1 181 ? 3.884 15.904 -1.521 1.00 88.81 181 LYS A CA 1
ATOM 1454 C C . LYS A 1 181 ? 3.386 17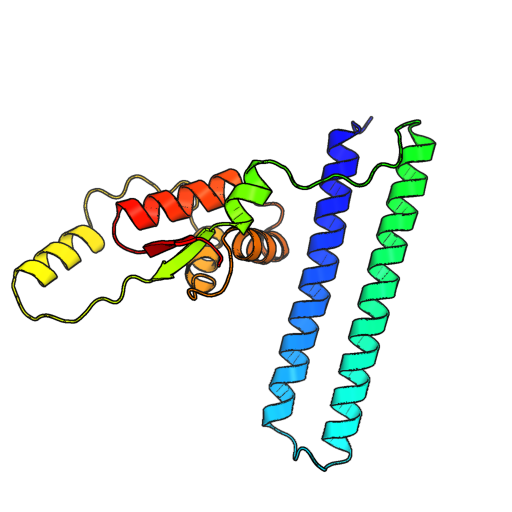.258 -2.044 1.00 88.81 181 LYS A C 1
ATOM 1456 O O . LYS A 1 181 ? 2.940 18.091 -1.256 1.00 88.81 181 LYS A O 1
ATOM 1461 N N . LYS A 1 182 ? 3.552 17.486 -3.350 1.00 72.62 182 LYS A N 1
ATOM 1462 C CA . LYS A 1 182 ? 3.119 18.713 -4.037 1.00 72.62 182 LYS A CA 1
ATOM 1463 C C . LYS A 1 182 ? 1.610 18.745 -4.239 1.00 72.62 182 LYS A C 1
ATOM 1465 O O . LYS A 1 182 ? 1.028 17.656 -4.440 1.00 72.62 182 LYS A O 1
#